Protein AF-A0A3N5SL35-F1 (afdb_monomer_lite)

Radius of gyration: 14.57 Å; chains: 1; bounding box: 32×32×32 Å

pLDDT: mean 89.93, std 13.13, range [34.66, 98.5]

Secondary structure (DSSP, 8-state):
------S---STT--SS--HHHHHHHHS-HHHHHHHHHHHHTT--SHHHHHHHHHHHHHHHHHH-HHHHHHHHH-HHHHHHHHHHHHHHHHHHHHHTTT-HHHHHTT-

Sequence (108 aa):
MIKKDFKYREIPYNYTSFSDREIILRYFDDETADIIESLRSQRVTGRSAKLLFEIYGDLFIIDRNPYIFNDYLEDFRKQRRLKRLHRARLDIIIKGANGNPLVLKLVE

Foldseek 3Di:
DPPPPPPDDLQPPPPDPDDPLNLCCVPHNPLLSVLLVVVVVVVLDDQLSSLVSPLSNVVVCCVPPVVNVVVCVVDVVVVVVNVVSNVVSLVVQVVSCPPVVSSVVNND

Structure (mmCIF, N/CA/C/O backbone):
data_AF-A0A3N5SL35-F1
#
_entry.id   AF-A0A3N5SL35-F1
#
loop_
_atom_site.group_PDB
_atom_site.id
_atom_site.type_symbol
_atom_site.label_atom_id
_atom_site.label_alt_id
_atom_site.label_comp_id
_atom_site.label_asym_id
_atom_site.label_entity_id
_atom_site.label_seq_id
_atom_site.pdbx_PDB_ins_code
_atom_site.Cartn_x
_atom_site.Cartn_y
_atom_site.Cartn_z
_atom_site.occupancy
_atom_site.B_iso_or_equiv
_atom_site.auth_seq_id
_atom_site.auth_comp_id
_atom_site.auth_asym_id
_atom_site.auth_atom_id
_atom_site.pdbx_PDB_model_num
ATOM 1 N N . MET A 1 1 ? -16.490 18.631 -5.682 1.00 34.66 1 MET A N 1
ATOM 2 C CA . MET A 1 1 ? -15.069 19.028 -5.794 1.00 34.66 1 MET A CA 1
ATOM 3 C C . MET A 1 1 ? -14.324 18.362 -4.647 1.00 34.66 1 MET A C 1
ATOM 5 O O . MET A 1 1 ? -14.511 18.771 -3.508 1.00 34.66 1 MET A O 1
ATOM 9 N N . ILE A 1 2 ? -13.601 17.269 -4.908 1.00 45.66 2 ILE A N 1
ATOM 10 C CA . ILE A 1 2 ? -12.854 16.554 -3.862 1.00 45.66 2 ILE A CA 1
ATOM 11 C C . ILE A 1 2 ? -11.709 17.477 -3.439 1.00 45.66 2 ILE A C 1
ATOM 13 O O . ILE A 1 2 ? -10.837 17.795 -4.249 1.00 45.66 2 ILE A O 1
ATOM 17 N N . LYS A 1 3 ? -11.748 17.984 -2.203 1.00 41.22 3 LYS A N 1
ATOM 18 C CA . LYS A 1 3 ? -10.628 18.742 -1.639 1.00 41.22 3 LYS A CA 1
ATOM 19 C C . LYS A 1 3 ? -9.425 17.801 -1.598 1.00 41.22 3 LYS A C 1
ATOM 21 O O . LYS A 1 3 ? -9.450 16.812 -0.875 1.00 41.22 3 LYS A O 1
ATOM 26 N N . LYS A 1 4 ? -8.379 18.100 -2.374 1.00 48.41 4 LYS A N 1
ATOM 27 C CA . LYS A 1 4 ? -7.071 17.464 -2.191 1.00 48.41 4 LYS A CA 1
ATOM 28 C C . LYS A 1 4 ? -6.508 17.943 -0.86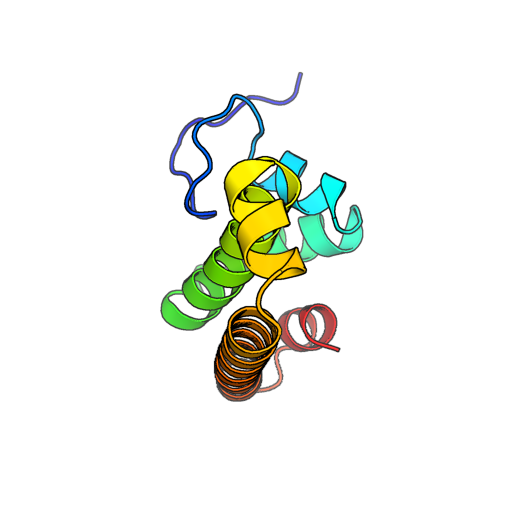0 1.00 48.41 4 LYS A C 1
ATOM 30 O O . LYS A 1 4 ? -5.882 18.998 -0.789 1.00 48.41 4 LYS A O 1
ATOM 35 N N . ASP A 1 5 ? -6.761 17.182 0.197 1.00 50.69 5 ASP A N 1
ATOM 36 C CA . ASP A 1 5 ? -6.040 17.347 1.448 1.00 50.69 5 ASP A CA 1
ATOM 37 C C . ASP A 1 5 ? -4.599 16.872 1.221 1.00 50.69 5 ASP A C 1
ATOM 39 O O . ASP A 1 5 ? -4.270 15.696 1.321 1.00 50.69 5 ASP A O 1
ATOM 43 N N . PHE A 1 6 ? -3.705 17.819 0.929 1.00 55.34 6 PHE A N 1
ATOM 44 C CA . PHE A 1 6 ? -2.250 17.627 1.029 1.00 55.34 6 PHE A CA 1
ATOM 45 C C . PHE A 1 6 ? -1.783 17.512 2.500 1.00 55.34 6 PHE A C 1
ATOM 47 O O . PHE A 1 6 ? -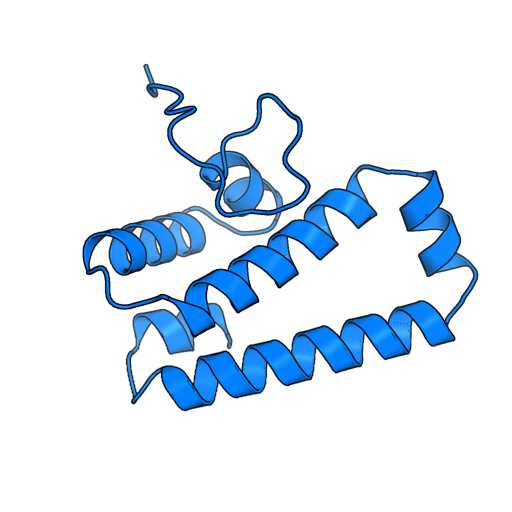0.586 17.507 2.788 1.00 55.34 6 PHE A O 1
ATOM 54 N N . LYS A 1 7 ? -2.729 17.443 3.446 1.00 61.44 7 LYS A N 1
ATOM 55 C CA . LYS A 1 7 ? -2.524 17.304 4.887 1.00 61.44 7 LYS A CA 1
ATOM 56 C C . LYS A 1 7 ? -2.094 15.865 5.199 1.00 61.44 7 LYS A C 1
ATOM 58 O O . LYS A 1 7 ? -2.929 15.005 5.427 1.00 61.44 7 LYS A O 1
ATOM 63 N N . TYR A 1 8 ? -0.778 15.657 5.228 1.00 68.94 8 TYR A N 1
ATOM 64 C CA . TYR A 1 8 ? -0.081 14.405 5.555 1.00 68.94 8 TYR A CA 1
ATOM 65 C C . TYR A 1 8 ? -0.328 13.230 4.591 1.00 68.94 8 TYR A C 1
ATOM 67 O O . TYR A 1 8 ? -1.441 12.755 4.396 1.00 68.94 8 TYR A O 1
ATOM 75 N N . ARG A 1 9 ? 0.768 12.739 4.004 1.00 86.94 9 ARG A N 1
ATOM 76 C CA . ARG A 1 9 ? 0.814 11.482 3.249 1.00 86.94 9 ARG A CA 1
ATOM 77 C C . ARG A 1 9 ? 1.169 10.356 4.202 1.00 86.94 9 ARG A C 1
ATOM 79 O O . ARG A 1 9 ? 2.163 10.470 4.917 1.00 86.94 9 ARG A O 1
ATOM 86 N N . GLU A 1 10 ? 0.384 9.293 4.196 1.00 91.38 10 GLU A N 1
ATOM 87 C CA . GLU A 1 10 ? 0.689 8.077 4.947 1.00 91.38 10 GLU A CA 1
ATOM 88 C C . GLU A 1 10 ? 1.304 7.010 4.039 1.00 91.38 10 GLU A C 1
ATOM 90 O O . GLU A 1 10 ? 2.182 6.273 4.487 1.00 91.38 10 GLU A O 1
ATOM 95 N N . ILE A 1 11 ? 0.929 6.985 2.752 1.00 94.69 11 ILE A N 1
ATOM 96 C CA . ILE A 1 11 ? 1.605 6.162 1.741 1.00 94.69 11 ILE A CA 1
ATOM 97 C C . ILE A 1 11 ? 2.995 6.760 1.445 1.00 94.69 11 ILE A C 1
ATOM 99 O O . ILE A 1 11 ? 3.090 7.886 0.939 1.00 94.69 11 ILE A O 1
ATOM 103 N N . PRO A 1 12 ? 4.094 6.035 1.735 1.00 94.88 12 PRO A N 1
ATOM 104 C CA . PRO A 1 12 ? 5.439 6.507 1.454 1.00 94.88 12 PRO A CA 1
ATOM 105 C C . PRO A 1 12 ? 5.704 6.547 -0.054 1.00 94.88 12 PRO A C 1
ATOM 107 O O . PRO A 1 12 ? 5.008 5.927 -0.855 1.00 94.88 12 PRO A O 1
ATOM 110 N N . TYR A 1 13 ? 6.729 7.307 -0.444 1.00 94.25 13 TYR A N 1
ATOM 111 C CA . TYR A 1 13 ? 7.129 7.515 -1.844 1.00 94.25 13 TYR A CA 1
ATOM 112 C C . TYR A 1 13 ? 6.057 8.174 -2.729 1.00 94.25 13 TYR A C 1
ATOM 114 O O . TYR A 1 13 ? 6.198 8.243 -3.954 1.00 94.25 13 TYR A O 1
ATOM 122 N N . ASN A 1 14 ? 5.002 8.726 -2.122 1.00 93.56 14 ASN A N 1
ATOM 123 C CA . ASN A 1 14 ? 4.005 9.510 -2.827 1.00 93.56 14 ASN A CA 1
ATOM 124 C C . ASN A 1 14 ? 4.465 10.959 -3.054 1.00 93.56 14 ASN A C 1
ATOM 126 O O . ASN A 1 14 ? 4.011 11.898 -2.401 1.00 93.56 14 ASN A O 1
ATOM 130 N N . TYR A 1 15 ? 5.356 11.138 -4.027 1.00 89.12 15 TYR A N 1
ATOM 131 C CA . TYR A 1 15 ? 5.845 12.451 -4.469 1.00 89.12 15 TYR A CA 1
ATOM 132 C C . TYR A 1 15 ? 5.016 13.036 -5.622 1.00 89.12 15 TYR A C 1
ATOM 134 O O . TYR A 1 15 ? 5.540 13.761 -6.465 1.00 89.12 15 TYR A O 1
ATOM 142 N N . THR A 1 16 ? 3.730 12.681 -5.714 1.00 90.06 16 THR A N 1
ATOM 143 C CA . THR A 1 16 ? 2.871 13.067 -6.844 1.00 90.06 16 THR A CA 1
ATOM 144 C C . THR A 1 16 ? 1.617 13.804 -6.432 1.00 90.06 16 THR A C 1
ATOM 146 O O . THR A 1 16 ? 1.316 13.984 -5.252 1.00 90.06 16 THR A O 1
ATOM 149 N N . SER A 1 17 ? 0.857 14.231 -7.440 1.00 91.50 17 SER A N 1
ATOM 150 C CA . SER A 1 17 ? -0.441 14.849 -7.239 1.00 91.50 17 SER A CA 1
ATOM 151 C C . SER A 1 17 ? -1.521 13.854 -6.798 1.00 91.50 17 SER A C 1
ATOM 153 O O . SER A 1 17 ? -2.560 14.326 -6.344 1.00 91.50 17 SER A O 1
ATOM 155 N N . PHE A 1 18 ? -1.314 12.532 -6.884 1.00 93.69 18 PHE A N 1
ATOM 156 C CA . PHE A 1 18 ? -2.293 11.545 -6.413 1.00 93.69 18 PHE A CA 1
ATOM 157 C C . PHE A 1 18 ? -2.432 11.590 -4.894 1.00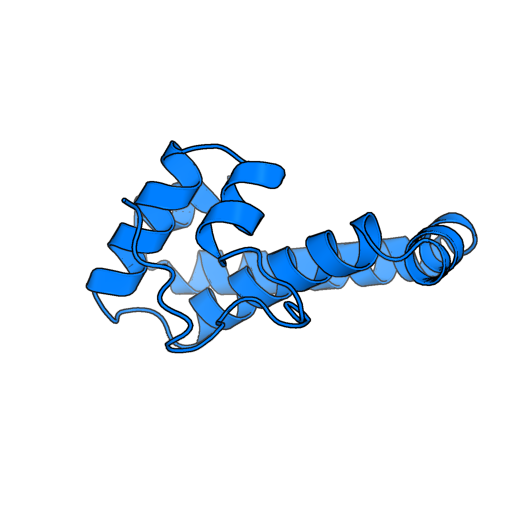 93.69 18 PHE A C 1
ATOM 159 O O . PHE A 1 18 ? -1.435 11.530 -4.182 1.00 93.69 18 PHE A O 1
ATOM 166 N N . SER A 1 19 ? -3.655 11.694 -4.387 1.00 94.12 19 SER A N 1
ATOM 167 C CA . SER A 1 19 ? -4.058 11.430 -3.002 1.00 94.12 19 SER A CA 1
ATOM 168 C C . SER A 1 19 ? -3.784 9.970 -2.626 1.00 94.12 19 SER A C 1
ATOM 170 O O . SER A 1 19 ? -3.687 9.109 -3.498 1.00 94.12 19 SER A O 1
ATOM 172 N N . ASP A 1 20 ? -3.668 9.672 -1.334 1.00 94.38 20 ASP A N 1
ATOM 173 C CA . ASP A 1 20 ? -3.496 8.282 -0.892 1.00 94.38 20 ASP A CA 1
ATOM 174 C C . ASP A 1 20 ? -4.729 7.440 -1.270 1.00 94.38 20 ASP A C 1
ATOM 176 O O . ASP A 1 20 ? -4.585 6.294 -1.684 1.00 94.38 20 ASP A O 1
ATOM 180 N N . ARG A 1 21 ? -5.926 8.053 -1.267 1.00 94.81 21 ARG A N 1
ATOM 181 C CA . ARG A 1 21 ? -7.163 7.453 -1.794 1.00 94.81 21 ARG A CA 1
ATOM 182 C C . ARG A 1 21 ? -7.060 7.137 -3.288 1.00 94.81 21 ARG A C 1
ATOM 184 O O . ARG A 1 21 ? -7.390 6.029 -3.686 1.00 94.81 21 ARG A O 1
ATOM 191 N N . GLU A 1 22 ? -6.574 8.069 -4.113 1.00 96.19 22 GLU A N 1
ATOM 192 C CA . GLU A 1 22 ? -6.363 7.827 -5.554 1.00 96.19 22 GLU A CA 1
ATOM 193 C C . GLU A 1 22 ? -5.353 6.694 -5.806 1.00 96.19 22 GLU A C 1
ATOM 195 O O . GLU A 1 22 ? -5.527 5.931 -6.753 1.00 96.19 22 GLU A O 1
ATOM 200 N N . ILE A 1 23 ? -4.322 6.550 -4.963 1.00 96.12 23 ILE A N 1
ATOM 201 C CA . ILE A 1 23 ? -3.386 5.418 -5.048 1.00 96.12 23 ILE A CA 1
ATOM 202 C C . ILE A 1 23 ? -4.084 4.104 -4.695 1.00 96.12 23 ILE A C 1
ATOM 204 O O . ILE A 1 23 ? -3.922 3.130 -5.423 1.00 96.12 23 ILE A O 1
ATOM 208 N N . ILE A 1 24 ? -4.864 4.066 -3.612 1.00 96.25 24 ILE A N 1
ATOM 209 C CA . ILE A 1 24 ? -5.606 2.861 -3.215 1.00 96.25 24 ILE A CA 1
ATOM 210 C C . ILE A 1 24 ? -6.558 2.437 -4.339 1.00 96.25 24 ILE A C 1
ATOM 212 O O . ILE A 1 24 ? -6.487 1.300 -4.790 1.00 96.25 24 ILE A O 1
ATOM 216 N N . LEU A 1 25 ? -7.356 3.363 -4.875 1.00 96.31 25 LEU A N 1
ATOM 217 C CA . LEU A 1 25 ? -8.281 3.090 -5.983 1.00 96.31 25 LEU A CA 1
ATOM 218 C C . LEU A 1 25 ? -7.600 2.616 -7.271 1.00 96.31 25 LEU A C 1
ATOM 220 O O . LEU A 1 25 ? -8.231 1.976 -8.103 1.00 96.31 25 LEU A O 1
ATOM 224 N N . ARG A 1 26 ? -6.326 2.958 -7.480 1.00 95.69 26 ARG A N 1
ATOM 225 C CA . ARG A 1 26 ? -5.576 2.510 -8.658 1.00 95.69 26 ARG A CA 1
ATOM 226 C C . ARG A 1 26 ? -5.265 1.013 -8.609 1.00 95.69 26 ARG A C 1
ATOM 228 O O . ARG A 1 26 ? -5.183 0.394 -9.666 1.00 95.69 26 ARG A O 1
ATOM 235 N N . TYR A 1 27 ? -5.031 0.466 -7.416 1.00 95.25 27 TYR A N 1
ATOM 236 C CA . TYR A 1 27 ? -4.608 -0.928 -7.224 1.00 95.25 27 TYR A CA 1
ATOM 237 C C . TYR A 1 27 ? -5.702 -1.828 -6.643 1.00 95.25 27 TYR A C 1
ATOM 239 O O . TYR A 1 27 ? -5.595 -3.046 -6.748 1.00 95.25 27 TYR A O 1
ATOM 247 N N . PHE A 1 28 ? -6.730 -1.234 -6.042 1.00 94.94 28 PHE A N 1
ATOM 248 C CA . PHE A 1 28 ? -7.833 -1.910 -5.366 1.00 94.94 28 PHE A CA 1
ATOM 249 C C . PHE A 1 28 ? -9.168 -1.298 -5.825 1.00 94.94 28 PHE A C 1
ATOM 251 O O . PHE A 1 28 ? -9.295 -0.880 -6.975 1.00 94.94 28 PHE A O 1
ATOM 258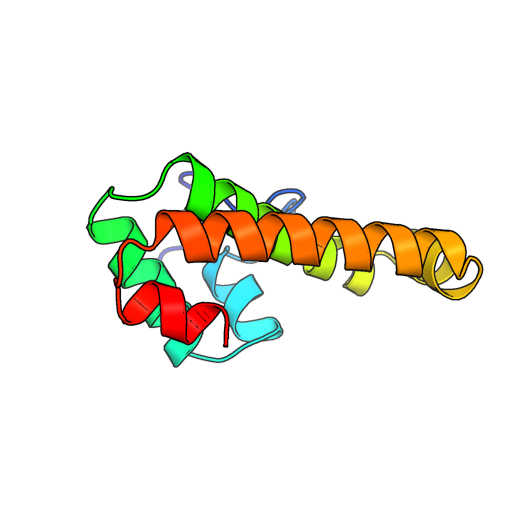 N N . ASP A 1 29 ? -10.163 -1.243 -4.944 1.00 95.44 29 ASP A N 1
ATOM 259 C CA . ASP A 1 29 ? -11.512 -0.749 -5.215 1.00 95.44 29 ASP A CA 1
ATOM 260 C C . ASP A 1 29 ? -11.973 0.314 -4.197 1.00 95.44 29 ASP A C 1
ATOM 262 O O . ASP A 1 29 ? -11.267 0.651 -3.237 1.00 95.44 29 ASP A O 1
ATOM 266 N N . ASP A 1 30 ? -13.162 0.882 -4.432 1.00 96.62 30 ASP A N 1
ATOM 267 C CA . ASP A 1 30 ? -13.779 1.858 -3.523 1.00 96.62 30 ASP A CA 1
ATOM 268 C C . ASP A 1 30 ? -14.044 1.260 -2.136 1.00 96.62 30 ASP A C 1
ATOM 270 O O . ASP A 1 30 ? -13.843 1.947 -1.138 1.00 96.62 30 ASP A O 1
ATOM 274 N N . GLU A 1 31 ? -14.405 -0.024 -2.048 1.00 95.94 31 GLU A N 1
ATOM 275 C CA . GLU A 1 31 ? -14.630 -0.684 -0.759 1.00 95.94 31 GLU A CA 1
ATOM 276 C C . GLU A 1 31 ? -13.357 -0.687 0.102 1.00 95.94 31 GLU A C 1
ATOM 278 O O . GLU A 1 31 ? -13.390 -0.308 1.274 1.00 95.94 31 GLU A O 1
ATOM 283 N N . THR A 1 32 ? -12.211 -1.030 -0.483 1.00 95.06 32 THR A N 1
ATOM 284 C CA . THR A 1 32 ? -10.903 -0.974 0.182 1.00 95.06 32 THR A CA 1
ATOM 285 C C . THR A 1 32 ? -10.584 0.444 0.656 1.00 95.06 32 THR A C 1
ATOM 287 O O . THR A 1 32 ? -10.123 0.641 1.786 1.00 95.06 32 THR A O 1
ATOM 290 N N . ALA A 1 33 ? -10.841 1.448 -0.187 1.00 94.62 33 ALA A N 1
ATOM 291 C CA . ALA A 1 33 ? -10.626 2.850 0.159 1.00 94.62 33 ALA A CA 1
ATOM 292 C C . ALA A 1 33 ? -11.502 3.293 1.344 1.00 94.62 33 ALA A C 1
ATOM 294 O O . ALA A 1 33 ? -10.997 3.920 2.281 1.00 94.62 33 ALA A O 1
ATOM 295 N N . ASP A 1 34 ? -12.778 2.915 1.342 1.00 94.94 34 ASP A N 1
ATOM 296 C CA . ASP A 1 34 ? -13.748 3.285 2.372 1.00 94.94 34 ASP A CA 1
ATOM 297 C C . ASP A 1 34 ? -13.467 2.578 3.709 1.00 94.94 34 ASP A C 1
ATOM 299 O O . ASP A 1 34 ? -13.592 3.182 4.783 1.00 94.94 34 ASP A O 1
ATOM 303 N N . ILE A 1 35 ? -13.009 1.320 3.671 1.00 94.00 35 ILE A N 1
ATOM 304 C CA . ILE A 1 35 ? -12.549 0.600 4.865 1.00 94.00 35 ILE A CA 1
ATOM 305 C C . ILE A 1 35 ? -11.343 1.316 5.490 1.00 94.00 35 ILE A C 1
ATOM 307 O O . ILE A 1 35 ? -11.310 1.533 6.705 1.00 94.00 35 ILE A O 1
ATOM 311 N N . ILE A 1 36 ? -10.359 1.721 4.681 1.00 92.25 36 ILE A N 1
ATOM 312 C CA . ILE A 1 36 ? -9.174 2.444 5.165 1.00 92.25 36 ILE A CA 1
ATOM 313 C C . ILE A 1 36 ? -9.571 3.784 5.787 1.00 92.25 36 ILE A C 1
ATOM 315 O O . ILE A 1 36 ? -9.090 4.125 6.869 1.00 92.25 36 ILE A O 1
ATOM 319 N N . GLU A 1 37 ? -10.464 4.538 5.150 1.00 91.38 37 GLU A N 1
ATOM 320 C CA . GLU A 1 37 ? -10.949 5.816 5.678 1.00 91.38 37 GLU A CA 1
ATOM 321 C C . GLU A 1 37 ? -11.714 5.634 7.002 1.00 91.38 37 GLU A C 1
ATOM 323 O O . GLU A 1 37 ? -11.472 6.364 7.971 1.00 91.38 37 GLU A O 1
ATOM 328 N N . SER A 1 38 ? -12.524 4.577 7.103 1.00 91.38 38 SER A N 1
ATOM 329 C CA . SER A 1 38 ? -13.210 4.190 8.341 1.00 91.38 38 SER A CA 1
ATOM 330 C C . SER A 1 38 ? -12.220 3.868 9.465 1.00 91.38 38 SER A C 1
ATOM 332 O O . SER A 1 38 ? -12.355 4.390 10.574 1.00 91.38 38 SER A O 1
ATOM 334 N N . LEU A 1 39 ? -11.179 3.076 9.190 1.00 89.62 39 LEU A N 1
ATOM 335 C CA . LEU A 1 39 ? -10.149 2.722 10.175 1.00 89.62 39 LEU A CA 1
ATOM 336 C C . LEU A 1 39 ? -9.335 3.944 10.634 1.00 89.62 39 LEU A C 1
ATOM 338 O O . LEU A 1 39 ? -9.036 4.075 11.825 1.00 89.62 39 LEU A O 1
ATOM 342 N N . ARG A 1 40 ? -9.031 4.880 9.724 1.00 86.69 40 ARG A N 1
ATOM 343 C CA . ARG A 1 40 ? -8.356 6.152 10.049 1.00 86.69 40 ARG A CA 1
ATOM 344 C C . ARG A 1 40 ? -9.199 7.016 10.984 1.00 86.69 40 ARG A C 1
ATOM 346 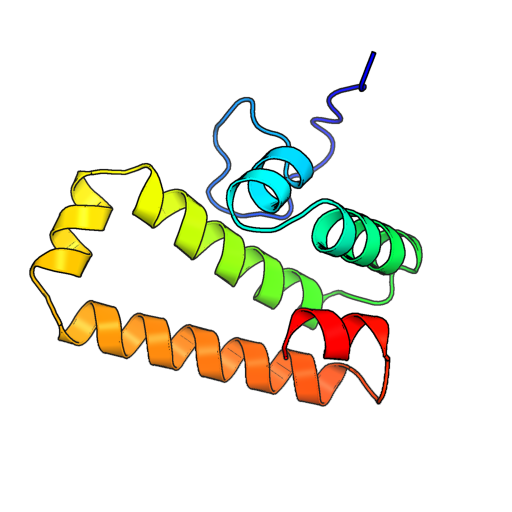O O . ARG A 1 40 ? -8.662 7.586 11.936 1.00 86.69 40 ARG A O 1
ATOM 353 N N . SER A 1 41 ? -10.516 7.073 10.764 1.00 85.56 41 SER A N 1
ATOM 354 C CA . SER A 1 41 ? -11.433 7.854 11.607 1.00 85.56 41 SER A CA 1
ATOM 355 C C . SER A 1 41 ? -11.438 7.392 13.071 1.00 85.56 41 SER A C 1
ATOM 357 O O . SER A 1 41 ? -11.584 8.204 13.984 1.00 85.56 41 SER A O 1
ATOM 359 N N . GLN A 1 42 ? -11.183 6.102 13.305 1.00 83.50 42 GLN A N 1
ATOM 360 C CA . GLN A 1 42 ? -11.171 5.498 14.635 1.00 83.50 42 GLN A CA 1
ATOM 361 C C . GLN A 1 42 ? -9.869 5.773 15.413 1.00 83.50 42 GLN A C 1
ATOM 363 O O . GLN A 1 42 ? -9.809 5.489 16.605 1.00 83.50 42 GLN A O 1
ATOM 368 N N . ARG A 1 43 ? -8.819 6.339 14.786 1.00 67.94 43 ARG A N 1
ATOM 369 C CA . ARG A 1 43 ? -7.483 6.582 15.391 1.00 67.94 43 ARG A CA 1
ATOM 370 C C . ARG A 1 43 ? -6.830 5.341 16.031 1.00 67.94 43 ARG A C 1
ATOM 372 O O . ARG A 1 43 ? -5.911 5.469 16.837 1.00 67.94 43 ARG A O 1
ATOM 379 N N . VAL A 1 44 ? -7.271 4.138 15.663 1.00 58.12 44 VAL A N 1
ATOM 380 C CA . VAL A 1 44 ? -6.860 2.867 16.292 1.00 58.12 44 VAL A CA 1
ATOM 381 C C . VAL A 1 44 ? -5.474 2.387 15.823 1.00 58.12 44 VAL A C 1
ATOM 383 O O . VAL A 1 44 ? -4.902 1.461 16.392 1.00 58.12 44 VAL A O 1
ATOM 386 N N . THR A 1 45 ? -4.864 3.005 14.812 1.00 62.41 45 THR A N 1
ATOM 387 C CA . THR A 1 45 ? -3.810 2.331 14.043 1.00 62.41 45 THR A CA 1
ATOM 388 C C . THR A 1 45 ? -2.529 3.153 13.910 1.00 62.41 45 THR A C 1
ATOM 390 O O . THR A 1 45 ? -2.384 3.952 12.995 1.00 62.41 45 THR A O 1
ATOM 393 N N . GLY A 1 46 ? -1.554 2.916 14.790 1.00 79.94 46 GLY A N 1
ATOM 394 C CA . GLY A 1 46 ? -0.189 3.428 14.605 1.00 79.94 46 GLY A CA 1
ATOM 395 C C . GLY A 1 46 ? 0.667 2.468 13.777 1.00 79.94 46 GLY A C 1
ATOM 396 O O . GLY A 1 46 ? 1.029 2.733 12.633 1.00 79.94 46 GLY A O 1
ATOM 397 N N . ARG A 1 47 ? 0.979 1.300 14.352 1.00 88.25 47 ARG A N 1
ATOM 398 C CA . ARG A 1 47 ? 1.904 0.335 13.739 1.00 88.25 47 ARG A CA 1
ATOM 399 C C . ARG A 1 47 ? 1.300 -0.403 12.543 1.00 88.25 47 ARG A C 1
ATOM 401 O O . ARG A 1 47 ? 1.940 -0.452 11.500 1.00 88.25 47 ARG A O 1
ATOM 408 N N . SER A 1 48 ? 0.093 -0.956 12.674 1.00 90.25 48 SER A N 1
ATOM 409 C CA . SER A 1 48 ? -0.529 -1.748 11.599 1.00 90.25 48 SER A CA 1
ATOM 410 C C . SER A 1 48 ? -0.850 -0.905 10.362 1.00 90.25 48 SER A C 1
ATOM 412 O O . SER A 1 48 ? -0.545 -1.334 9.255 1.00 90.25 48 SER A O 1
ATOM 414 N N . ALA A 1 49 ? -1.364 0.321 10.535 1.00 89.88 49 ALA A N 1
ATOM 415 C CA . ALA A 1 49 ? -1.599 1.227 9.406 1.00 89.88 49 ALA A CA 1
ATOM 416 C C . ALA A 1 49 ? -0.298 1.609 8.699 1.00 89.88 49 ALA A C 1
ATOM 418 O O . ALA A 1 49 ? -0.226 1.518 7.479 1.00 89.88 49 ALA A O 1
ATOM 419 N N . LYS A 1 50 ? 0.762 1.943 9.448 1.00 92.38 50 LYS A N 1
ATOM 420 C CA . LYS A 1 50 ? 2.071 2.226 8.847 1.00 92.38 50 LYS A CA 1
ATOM 421 C C . LYS A 1 50 ? 2.573 1.054 7.998 1.00 92.38 50 LYS A C 1
ATOM 423 O O . LYS A 1 50 ? 3.029 1.269 6.883 1.00 92.38 50 LYS A O 1
ATOM 428 N N . LEU A 1 51 ? 2.469 -0.178 8.501 1.00 95.31 51 LEU A N 1
ATOM 429 C CA . LEU A 1 51 ? 2.881 -1.368 7.751 1.00 95.31 51 LEU A CA 1
ATOM 430 C C . LEU A 1 51 ? 2.050 -1.581 6.481 1.00 95.31 51 LEU A C 1
ATOM 432 O O . LEU A 1 51 ? 2.614 -1.953 5.454 1.00 95.31 51 LEU A O 1
ATOM 436 N N . LEU A 1 52 ? 0.740 -1.332 6.542 1.00 94.44 52 LEU A N 1
ATOM 437 C CA . LEU A 1 52 ? -0.144 -1.430 5.382 1.00 94.44 52 LEU A CA 1
ATOM 438 C C . LEU A 1 52 ? 0.221 -0.381 4.325 1.00 94.44 52 LEU A C 1
ATOM 440 O O . LEU A 1 52 ? 0.403 -0.708 3.155 1.00 94.44 52 LEU A O 1
ATOM 444 N N . PHE A 1 53 ? 0.419 0.870 4.741 1.00 94.62 53 PHE A N 1
ATOM 445 C CA . PHE A 1 53 ? 0.810 1.937 3.829 1.00 94.62 53 PHE A CA 1
ATOM 446 C C . PHE A 1 53 ? 2.210 1.737 3.246 1.00 94.62 53 PHE A C 1
ATOM 448 O O . PHE A 1 53 ? 2.412 2.047 2.078 1.00 94.62 53 PHE A O 1
ATOM 455 N N . GLU A 1 54 ? 3.157 1.153 3.987 1.00 97.19 54 GLU A N 1
ATOM 456 C CA . GLU A 1 54 ? 4.448 0.729 3.429 1.00 97.19 54 GLU A CA 1
ATOM 457 C C . GLU A 1 54 ? 4.282 -0.298 2.298 1.00 97.19 54 GLU A C 1
ATOM 459 O O . GLU A 1 54 ? 4.973 -0.188 1.287 1.00 97.19 54 GLU A O 1
ATOM 464 N N . ILE A 1 55 ? 3.357 -1.260 2.424 1.00 97.31 55 ILE A N 1
ATOM 465 C CA . ILE A 1 55 ? 3.051 -2.214 1.341 1.00 97.31 55 ILE A CA 1
ATOM 466 C C . ILE A 1 55 ? 2.518 -1.466 0.114 1.00 97.31 55 ILE A C 1
ATOM 468 O O . ILE A 1 55 ? 3.015 -1.678 -0.990 1.00 97.31 55 ILE A O 1
ATOM 472 N N . TYR A 1 56 ? 1.556 -0.557 0.291 1.00 96.94 56 TYR A N 1
ATOM 473 C CA . TYR A 1 56 ? 1.011 0.229 -0.824 1.00 96.94 56 TYR A CA 1
ATOM 474 C C . TYR A 1 56 ? 2.055 1.144 -1.465 1.00 96.94 56 TYR A C 1
ATOM 476 O O . TYR A 1 56 ? 2.069 1.301 -2.684 1.00 96.94 56 TYR A O 1
ATOM 484 N N . GLY A 1 57 ? 2.960 1.709 -0.667 1.00 97.62 57 GLY A N 1
ATOM 485 C CA . GLY A 1 57 ? 4.080 2.505 -1.157 1.00 97.62 57 GLY A CA 1
ATOM 486 C C . GLY A 1 57 ? 5.052 1.680 -1.996 1.00 97.62 57 GLY A C 1
ATOM 487 O O . GLY A 1 57 ? 5.450 2.141 -3.064 1.00 97.62 57 GLY A O 1
ATOM 488 N N . ASP A 1 58 ? 5.382 0.458 -1.561 1.00 98.12 58 ASP A N 1
ATOM 489 C CA . ASP A 1 58 ? 6.211 -0.476 -2.333 1.00 98.12 58 ASP A CA 1
ATOM 490 C C . ASP A 1 58 ? 5.554 -0.810 -3.683 1.00 98.12 58 ASP A C 1
ATOM 492 O O . ASP A 1 58 ? 6.213 -0.739 -4.719 1.00 98.12 58 ASP A O 1
ATOM 496 N N . LEU A 1 59 ? 4.251 -1.119 -3.697 1.00 97.12 59 LEU A N 1
ATOM 497 C CA . LEU A 1 59 ? 3.509 -1.374 -4.940 1.00 97.12 59 LEU A CA 1
ATOM 498 C C . LEU A 1 59 ? 3.549 -0.155 -5.869 1.00 97.12 59 LEU A C 1
ATOM 500 O O . LEU A 1 59 ? 3.896 -0.274 -7.043 1.00 97.12 59 LEU A O 1
ATOM 504 N N . PHE A 1 60 ? 3.257 1.028 -5.329 1.00 97.56 60 PHE A N 1
ATOM 505 C CA . PHE A 1 60 ? 3.179 2.263 -6.100 1.00 97.56 60 PHE A CA 1
ATOM 506 C C . PHE A 1 60 ? 4.522 2.691 -6.697 1.00 97.56 60 PHE A C 1
ATOM 508 O O . PHE A 1 60 ? 4.573 3.134 -7.847 1.00 97.56 60 PHE A O 1
ATOM 515 N N . ILE A 1 61 ? 5.617 2.586 -5.937 1.00 97.56 61 ILE A N 1
ATOM 516 C CA . ILE A 1 61 ? 6.939 2.979 -6.434 1.00 97.56 61 ILE A CA 1
ATOM 517 C C . ILE A 1 61 ? 7.472 1.988 -7.471 1.00 97.56 61 ILE A C 1
ATOM 519 O O . ILE A 1 61 ? 8.079 2.421 -8.450 1.00 97.56 61 ILE A O 1
ATOM 523 N N . ILE A 1 62 ? 7.220 0.687 -7.286 1.00 97.56 62 ILE A N 1
ATOM 524 C CA . ILE A 1 62 ? 7.634 -0.353 -8.235 1.00 97.56 62 ILE A CA 1
ATOM 525 C C . ILE A 1 62 ? 6.862 -0.210 -9.548 1.00 97.56 62 ILE A C 1
ATOM 527 O O . ILE A 1 62 ? 7.483 -0.210 -10.603 1.00 97.56 62 ILE A O 1
ATOM 531 N N . ASP A 1 63 ? 5.540 -0.027 -9.498 1.00 96.62 63 ASP A N 1
ATOM 532 C CA . ASP A 1 63 ? 4.695 0.120 -10.694 1.00 96.62 63 ASP A CA 1
ATOM 533 C C . ASP A 1 63 ? 5.073 1.352 -11.532 1.00 96.62 63 ASP A C 1
ATOM 535 O O . ASP A 1 63 ? 5.073 1.314 -12.760 1.00 96.62 63 ASP A O 1
ATOM 539 N N . ARG A 1 64 ? 5.419 2.470 -10.881 1.00 96.44 64 ARG A N 1
ATOM 540 C CA . ARG A 1 64 ? 5.606 3.750 -11.585 1.00 96.44 64 ARG A CA 1
ATOM 541 C C . ARG A 1 64 ? 7.041 4.105 -11.935 1.00 96.44 64 ARG A C 1
ATOM 543 O O . ARG A 1 64 ? 7.246 5.063 -12.682 1.00 96.44 64 ARG A O 1
ATOM 550 N N . ASN A 1 65 ? 8.030 3.400 -11.396 1.00 97.12 65 ASN A N 1
ATOM 551 C CA . ASN A 1 65 ? 9.428 3.651 -11.714 1.00 97.12 65 ASN A CA 1
ATOM 552 C C . ASN A 1 65 ? 9.980 2.508 -12.581 1.00 97.12 65 ASN A C 1
ATOM 554 O O . ASN A 1 65 ? 10.283 1.447 -12.034 1.00 97.12 65 ASN A O 1
ATOM 558 N N . PRO A 1 66 ? 10.186 2.716 -13.898 1.00 97.25 66 PRO A N 1
ATOM 559 C CA . PRO A 1 66 ? 10.640 1.655 -14.796 1.00 97.25 66 PRO A CA 1
ATOM 560 C C . PRO A 1 66 ? 12.014 1.092 -14.413 1.00 97.25 66 PRO A C 1
ATOM 562 O O . PRO A 1 66 ? 12.274 -0.081 -14.651 1.00 97.25 66 PRO A O 1
ATOM 565 N N . TYR A 1 67 ? 12.880 1.882 -13.768 1.00 97.81 67 TYR A N 1
ATOM 566 C CA . TYR A 1 67 ? 14.173 1.392 -13.287 1.00 97.81 67 TYR A CA 1
ATOM 567 C C . TYR A 1 67 ? 14.014 0.432 -12.109 1.00 97.81 67 TYR A C 1
ATOM 569 O O . TYR A 1 67 ? 14.660 -0.608 -12.078 1.00 97.81 67 TYR A O 1
ATOM 577 N N . ILE A 1 68 ? 13.134 0.755 -11.156 1.00 97.44 68 ILE A N 1
ATOM 578 C CA . ILE A 1 68 ? 12.846 -0.130 -10.019 1.00 97.44 68 ILE A CA 1
ATOM 579 C C . ILE A 1 68 ? 12.105 -1.373 -10.511 1.00 97.44 68 ILE A C 1
ATOM 581 O O . ILE A 1 68 ? 12.448 -2.480 -10.109 1.00 97.44 68 ILE A O 1
ATOM 585 N N . PHE A 1 69 ? 11.126 -1.207 -11.401 1.00 97.75 69 PHE A N 1
ATOM 586 C CA . PHE A 1 69 ? 10.417 -2.325 -12.010 1.00 97.75 69 PHE A CA 1
ATOM 587 C C . PHE A 1 69 ? 11.385 -3.306 -12.681 1.00 97.75 69 PHE A C 1
ATOM 589 O O . PHE A 1 69 ? 11.367 -4.490 -12.351 1.00 97.75 69 PHE A O 1
ATOM 596 N N . ASN A 1 70 ? 12.270 -2.811 -13.555 1.00 97.94 70 ASN A N 1
ATOM 597 C CA . ASN A 1 70 ? 13.268 -3.639 -14.234 1.00 97.94 70 ASN A CA 1
ATOM 598 C C . ASN A 1 70 ? 14.226 -4.310 -13.242 1.00 97.94 70 ASN A C 1
ATOM 600 O O . ASN A 1 70 ? 14.498 -5.498 -13.368 1.00 97.94 70 ASN A O 1
ATOM 604 N N . ASP A 1 71 ? 14.657 -3.600 -12.199 1.00 97.31 71 ASP A N 1
ATOM 605 C CA . ASP A 1 71 ? 15.513 -4.161 -11.150 1.00 97.31 71 ASP A CA 1
ATOM 606 C C . ASP A 1 71 ? 14.850 -5.339 -10.404 1.00 97.31 71 ASP A C 1
ATOM 608 O O . ASP A 1 71 ? 15.501 -6.330 -10.066 1.00 97.31 71 ASP A O 1
ATOM 612 N N . TYR A 1 72 ? 13.534 -5.271 -10.173 1.00 97.38 72 TYR A N 1
ATOM 613 C CA . TYR A 1 72 ? 12.767 -6.398 -9.637 1.00 97.38 72 TYR A CA 1
ATOM 614 C C . TYR A 1 72 ? 12.503 -7.486 -10.682 1.00 97.38 72 TYR A C 1
ATOM 616 O O . TYR A 1 72 ? 12.466 -8.659 -10.313 1.00 97.38 72 TYR A O 1
ATOM 624 N N . LEU A 1 73 ? 12.325 -7.134 -11.956 1.00 96.56 73 LEU A N 1
ATOM 625 C CA . LEU A 1 73 ? 12.107 -8.084 -13.048 1.00 96.56 73 LEU A CA 1
ATOM 626 C C . LEU A 1 73 ? 13.344 -8.966 -13.287 1.00 96.56 73 LEU A C 1
ATOM 628 O O . LEU A 1 73 ? 13.203 -10.168 -13.502 1.00 96.56 73 LEU A O 1
ATOM 632 N N . GLU A 1 74 ? 14.541 -8.387 -13.190 1.00 97.31 74 GLU A N 1
ATOM 633 C CA . GLU A 1 74 ? 15.819 -9.052 -13.468 1.00 97.31 74 GLU A CA 1
ATOM 634 C C . GLU A 1 74 ? 16.358 -9.882 -12.284 1.00 97.31 74 GLU A C 1
ATOM 636 O O . GLU A 1 74 ? 17.090 -10.851 -12.495 1.00 97.31 74 GLU A O 1
ATOM 641 N N . ASP A 1 75 ? 15.982 -9.564 -11.036 1.00 97.25 75 ASP A N 1
ATOM 642 C CA . ASP A 1 75 ? 16.470 -10.259 -9.834 1.00 97.25 75 ASP A CA 1
ATOM 643 C C . ASP A 1 75 ? 15.347 -10.947 -9.032 1.00 97.25 75 ASP A C 1
ATOM 645 O O . ASP A 1 75 ? 14.698 -10.376 -8.144 1.00 97.25 75 ASP A O 1
ATOM 649 N N . PHE A 1 76 ? 15.191 -12.257 -9.251 1.00 96.56 76 PHE A N 1
ATOM 650 C CA . PHE A 1 76 ? 14.238 -13.097 -8.514 1.00 96.56 76 PHE A CA 1
ATOM 651 C C . PHE A 1 76 ? 14.452 -13.086 -6.986 1.00 96.56 76 PHE A C 1
ATOM 653 O O . PHE A 1 76 ? 13.519 -13.337 -6.213 1.00 96.56 76 PHE A O 1
ATOM 660 N N . ARG A 1 77 ? 15.672 -12.805 -6.505 1.00 98.06 77 ARG A N 1
ATOM 661 C CA . ARG A 1 77 ? 15.971 -12.734 -5.067 1.00 98.06 77 ARG A CA 1
ATOM 662 C C . ARG A 1 77 ? 15.355 -11.479 -4.462 1.00 98.06 77 ARG A C 1
ATOM 664 O O . ARG A 1 77 ? 14.845 -11.556 -3.339 1.00 98.06 77 ARG A O 1
ATOM 671 N N . LYS A 1 78 ? 15.332 -10.357 -5.195 1.00 97.62 78 LYS A N 1
ATOM 672 C CA . LYS A 1 78 ? 14.627 -9.131 -4.781 1.00 97.62 78 LYS A CA 1
ATOM 673 C C . LYS A 1 78 ? 13.128 -9.371 -4.690 1.00 97.62 78 LYS A C 1
ATOM 675 O O . LYS A 1 78 ? 12.550 -9.069 -3.646 1.00 97.62 78 LYS A O 1
ATOM 680 N N . GLN A 1 79 ? 12.529 -10.026 -5.688 1.00 97.69 79 GLN A N 1
ATOM 681 C CA . GLN A 1 79 ? 11.110 -10.412 -5.649 1.00 97.69 79 GLN A CA 1
ATOM 682 C C . GLN A 1 79 ? 10.794 -11.282 -4.424 1.00 97.69 79 GLN A C 1
ATOM 684 O O . GLN A 1 79 ? 9.862 -11.005 -3.666 1.00 97.69 79 GLN A O 1
ATOM 689 N N . ARG A 1 80 ? 11.613 -12.314 -4.166 1.00 98.12 80 ARG A N 1
ATOM 690 C CA . ARG A 1 80 ? 11.435 -13.203 -3.008 1.00 98.12 80 ARG A CA 1
ATOM 691 C C . ARG A 1 80 ? 11.569 -12.452 -1.684 1.00 98.12 80 ARG A C 1
ATOM 693 O O . ARG A 1 80 ? 10.806 -12.721 -0.754 1.00 98.12 80 ARG A O 1
ATOM 700 N N . ARG A 1 81 ? 12.527 -11.526 -1.583 1.00 98.38 81 ARG A N 1
ATOM 701 C CA . ARG A 1 81 ? 12.735 -10.702 -0.386 1.00 98.38 81 ARG A CA 1
ATOM 702 C C . ARG A 1 81 ? 11.551 -9.771 -0.140 1.00 98.38 81 ARG A C 1
ATOM 704 O O . ARG A 1 81 ? 11.072 -9.731 0.990 1.00 98.38 81 ARG A O 1
ATOM 711 N N . LEU A 1 82 ? 11.054 -9.095 -1.174 1.00 98.25 82 LEU A N 1
ATOM 712 C CA . LEU A 1 82 ? 9.881 -8.224 -1.081 1.00 98.25 82 LEU A CA 1
ATOM 713 C C . LEU A 1 82 ? 8.639 -9.014 -0.665 1.00 98.25 82 LEU A C 1
ATOM 715 O O . LEU A 1 82 ? 7.988 -8.662 0.313 1.00 98.25 82 LEU A O 1
ATOM 719 N N . LYS A 1 83 ? 8.379 -10.157 -1.310 1.00 98.06 83 LYS A N 1
ATOM 720 C CA . LYS A 1 83 ? 7.263 -11.041 -0.946 1.00 98.06 83 LYS A CA 1
ATOM 721 C C . LYS A 1 83 ? 7.348 -11.511 0.507 1.00 98.06 83 LYS A C 1
ATOM 723 O O . LYS A 1 83 ? 6.339 -11.555 1.205 1.00 98.06 83 LYS A O 1
ATOM 728 N N . ARG A 1 84 ? 8.548 -11.864 0.986 1.00 98.50 84 ARG A N 1
ATOM 729 C CA . ARG A 1 84 ? 8.766 -12.245 2.391 1.00 98.50 84 ARG A CA 1
ATOM 730 C C . ARG A 1 84 ? 8.514 -11.073 3.340 1.00 98.50 84 ARG A C 1
ATOM 732 O O . ARG A 1 84 ? 7.915 -11.282 4.390 1.00 98.50 84 ARG A O 1
ATOM 739 N N . LEU A 1 85 ? 8.960 -9.872 2.977 1.00 98.50 85 LEU A N 1
ATOM 740 C CA . LEU A 1 85 ? 8.730 -8.657 3.754 1.00 98.50 85 LEU A CA 1
ATOM 741 C C . LEU A 1 85 ? 7.233 -8.337 3.850 1.00 98.50 85 LEU A C 1
ATOM 743 O O . LEU A 1 85 ? 6.730 -8.150 4.952 1.00 98.50 85 LEU A O 1
ATOM 747 N N . HIS A 1 86 ? 6.513 -8.342 2.725 1.00 97.94 86 HIS A N 1
ATOM 748 C CA . HIS A 1 86 ? 5.067 -8.097 2.686 1.00 97.94 86 HIS A CA 1
ATOM 749 C C . HIS A 1 86 ? 4.293 -9.118 3.518 1.00 97.94 86 HIS A C 1
ATOM 751 O O . HIS A 1 86 ? 3.477 -8.719 4.339 1.00 97.94 86 HIS A O 1
ATOM 757 N N . ARG A 1 87 ? 4.625 -10.413 3.416 1.00 97.81 87 ARG A N 1
ATOM 758 C CA . ARG A 1 87 ? 4.039 -11.455 4.281 1.00 97.81 87 ARG A CA 1
ATOM 759 C C . ARG A 1 87 ? 4.261 -11.175 5.766 1.00 97.81 87 ARG A C 1
ATOM 761 O O . ARG A 1 87 ? 3.309 -11.184 6.531 1.00 97.81 87 ARG A O 1
ATOM 768 N N . ALA A 1 88 ? 5.492 -10.854 6.166 1.00 97.88 88 ALA A N 1
ATOM 769 C CA . ALA A 1 88 ? 5.792 -10.550 7.564 1.00 97.88 88 ALA A CA 1
ATOM 770 C C . ALA A 1 88 ? 5.031 -9.312 8.078 1.00 97.88 88 ALA A C 1
ATOM 772 O O . ALA A 1 88 ? 4.620 -9.278 9.236 1.00 97.88 88 ALA A O 1
ATOM 773 N N . ARG A 1 89 ? 4.832 -8.293 7.230 1.00 97.00 89 ARG A N 1
ATOM 774 C CA . ARG A 1 89 ? 4.018 -7.115 7.562 1.00 97.00 89 ARG A CA 1
ATOM 775 C C . ARG A 1 89 ? 2.542 -7.481 7.731 1.00 97.00 89 ARG A C 1
ATOM 777 O O . ARG A 1 89 ? 1.953 -7.091 8.736 1.00 97.00 89 ARG A O 1
ATOM 784 N N . LEU A 1 90 ? 1.980 -8.257 6.803 1.00 96.06 90 LEU A N 1
ATOM 785 C CA . LEU A 1 90 ? 0.600 -8.747 6.876 1.00 96.06 90 LEU A CA 1
ATOM 786 C C . LEU A 1 90 ? 0.366 -9.590 8.135 1.00 96.06 90 LEU A C 1
ATOM 788 O O . LEU A 1 90 ? -0.596 -9.339 8.852 1.00 96.06 90 LEU A O 1
ATOM 792 N N . ASP A 1 91 ? 1.291 -10.487 8.489 1.00 95.44 91 ASP A N 1
ATOM 793 C CA . ASP A 1 91 ? 1.200 -11.287 9.719 1.00 95.44 91 ASP A CA 1
ATOM 794 C C . ASP A 1 91 ? 1.104 -10.411 10.979 1.00 95.44 91 ASP A C 1
ATOM 796 O O . ASP A 1 91 ? 0.373 -10.729 11.919 1.00 95.44 91 ASP A O 1
ATOM 800 N N . ILE A 1 92 ? 1.849 -9.300 11.022 1.00 94.56 92 ILE A N 1
ATOM 801 C CA . ILE A 1 92 ? 1.790 -8.343 12.136 1.00 94.56 92 ILE A CA 1
ATOM 802 C C . ILE A 1 92 ? 0.448 -7.604 12.142 1.00 94.56 92 ILE A C 1
ATOM 804 O O . ILE A 1 92 ? -0.126 -7.416 13.214 1.00 94.56 92 ILE A O 1
ATOM 808 N N . ILE A 1 93 ? -0.053 -7.196 10.972 1.00 93.44 93 ILE A N 1
ATOM 809 C CA . ILE A 1 93 ? -1.349 -6.517 10.836 1.00 93.44 93 ILE A CA 1
ATOM 810 C C . ILE A 1 93 ? -2.478 -7.434 11.318 1.00 93.44 93 ILE A C 1
ATOM 812 O O . ILE A 1 93 ? -3.262 -7.015 12.167 1.00 93.44 93 ILE A O 1
ATOM 816 N N . ILE A 1 94 ? -2.503 -8.690 10.861 1.00 92.94 94 ILE A N 1
ATOM 817 C CA . ILE A 1 94 ? -3.488 -9.708 11.252 1.00 92.94 94 ILE A CA 1
ATOM 818 C C . ILE A 1 94 ? -3.447 -9.948 12.764 1.00 92.94 94 ILE A C 1
ATOM 820 O O . ILE A 1 94 ? -4.47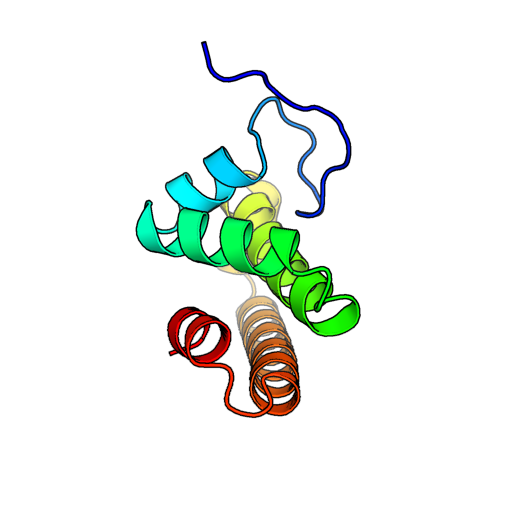7 -9.888 13.430 1.00 92.94 94 ILE A O 1
ATOM 824 N N . LYS A 1 95 ? -2.255 -10.154 13.342 1.00 91.88 95 LYS A N 1
ATOM 825 C CA . LYS A 1 95 ? -2.102 -10.340 14.798 1.00 91.88 95 LYS A CA 1
ATOM 826 C C . LYS A 1 95 ? -2.564 -9.123 15.595 1.00 91.88 95 LYS A C 1
ATOM 828 O O . LYS A 1 95 ? -3.132 -9.279 16.668 1.00 91.88 95 LYS A O 1
ATOM 833 N N . GLY A 1 96 ? -2.316 -7.921 15.077 1.00 89.38 96 GLY A N 1
ATOM 834 C CA . GLY A 1 96 ? -2.744 -6.667 15.693 1.00 89.38 96 GLY A CA 1
ATOM 835 C C . GLY A 1 96 ? -4.218 -6.323 15.465 1.00 89.38 96 GLY A C 1
ATOM 836 O O . GLY A 1 96 ? -4.701 -5.375 16.078 1.00 89.38 96 GLY A O 1
ATOM 837 N N . ALA A 1 97 ? -4.932 -7.057 14.604 1.00 88.94 97 ALA A N 1
ATOM 838 C CA . ALA A 1 97 ? -6.329 -6.782 14.282 1.00 88.94 97 ALA A CA 1
ATOM 839 C C . ALA A 1 97 ? -7.266 -7.041 15.468 1.00 88.94 97 ALA A C 1
ATOM 841 O O . ALA A 1 97 ? -8.334 -6.441 15.523 1.00 88.94 97 ALA A O 1
ATOM 842 N N . ASN A 1 98 ? -6.893 -7.926 16.404 1.00 85.56 98 ASN A N 1
ATOM 843 C CA . ASN A 1 98 ? -7.716 -8.312 17.560 1.00 85.56 98 ASN A CA 1
ATOM 844 C C . ASN A 1 98 ? -9.167 -8.681 17.179 1.00 85.56 98 ASN A C 1
ATOM 846 O O . ASN A 1 98 ? -10.110 -8.331 17.883 1.00 85.56 98 ASN A O 1
ATOM 850 N N . GLY A 1 99 ? -9.352 -9.355 16.039 1.00 85.06 99 GLY A N 1
ATOM 851 C CA . GLY A 1 99 ? -10.675 -9.734 15.534 1.00 85.06 99 GLY A CA 1
ATOM 852 C C . GLY A 1 99 ? -11.469 -8.600 14.875 1.00 85.06 99 GLY A C 1
ATOM 853 O O . GLY A 1 99 ? -12.652 -8.782 14.610 1.00 85.06 99 GLY A O 1
ATOM 854 N N . ASN A 1 100 ? -10.857 -7.442 14.596 1.00 89.94 100 ASN A N 1
ATOM 855 C CA . ASN A 1 100 ? -11.516 -6.365 13.862 1.00 89.94 100 ASN A CA 1
ATOM 856 C C . ASN A 1 100 ? -11.856 -6.831 12.428 1.00 89.94 100 ASN A C 1
ATOM 858 O O . ASN A 1 100 ? -10.935 -7.048 11.633 1.00 89.94 100 ASN A O 1
ATOM 862 N N . PRO A 1 101 ? -13.149 -6.943 12.069 1.00 91.69 101 PRO A N 1
ATOM 863 C CA . PRO A 1 101 ? -13.569 -7.514 10.791 1.00 91.69 101 PRO A CA 1
ATOM 864 C C . PRO A 1 101 ? -13.133 -6.665 9.593 1.00 91.69 101 PRO A C 1
ATOM 866 O O . PRO A 1 101 ? -12.871 -7.207 8.526 1.00 91.69 101 PRO A O 1
ATOM 869 N N . LEU A 1 102 ? -12.993 -5.348 9.771 1.00 91.94 102 LEU A N 1
ATOM 870 C CA . LEU A 1 102 ? -12.535 -4.446 8.716 1.00 91.94 102 LEU A CA 1
ATOM 871 C C . LEU A 1 102 ? -11.063 -4.682 8.374 1.00 91.94 102 LEU A C 1
ATOM 873 O O . LEU A 1 102 ? -10.690 -4.693 7.208 1.00 91.94 102 LEU A O 1
ATOM 877 N N . VAL A 1 103 ? -10.225 -4.893 9.393 1.00 91.31 103 VAL A N 1
ATOM 878 C CA . VAL A 1 103 ? -8.800 -5.177 9.180 1.00 91.31 103 VAL A CA 1
ATOM 879 C C . VAL A 1 103 ? -8.621 -6.548 8.543 1.00 91.31 103 VAL A C 1
ATOM 881 O O . VAL A 1 103 ? -7.805 -6.673 7.641 1.00 91.31 103 VAL A O 1
ATOM 884 N N . LEU A 1 104 ? -9.384 -7.552 8.985 1.00 91.12 104 LEU A N 1
ATOM 885 C CA . LEU A 1 104 ? -9.340 -8.897 8.406 1.00 91.12 104 LEU A CA 1
ATOM 886 C C . LEU A 1 104 ? -9.762 -8.888 6.933 1.00 91.12 104 LEU A C 1
ATOM 888 O O . LEU A 1 104 ? -9.060 -9.450 6.105 1.00 91.12 104 LEU A O 1
ATOM 892 N N . LYS A 1 105 ? -10.819 -8.146 6.592 1.00 92.56 105 LYS A N 1
ATOM 893 C CA . LYS A 1 105 ? -11.265 -7.989 5.205 1.00 92.56 105 LYS A CA 1
ATOM 894 C C . LYS A 1 105 ? -10.212 -7.347 4.285 1.00 92.56 105 LYS A C 1
ATOM 896 O O . LYS A 1 105 ? -10.195 -7.639 3.100 1.00 92.56 105 LYS A O 1
ATOM 901 N N . LEU A 1 106 ? -9.328 -6.490 4.809 1.00 90.44 106 LEU A N 1
ATOM 902 C CA . LEU A 1 106 ? -8.244 -5.875 4.023 1.00 90.44 106 LEU A CA 1
ATOM 903 C C . LEU A 1 106 ? -7.068 -6.817 3.720 1.00 90.44 106 LEU A C 1
ATOM 905 O O . LEU A 1 106 ? -6.219 -6.471 2.900 1.00 90.44 106 LEU A O 1
ATOM 909 N N . VAL A 1 107 ? -6.941 -7.929 4.445 1.00 88.25 107 VAL A N 1
ATOM 910 C CA . VAL A 1 107 ? -5.744 -8.791 4.419 1.00 88.25 107 VAL A CA 1
ATOM 911 C C . VAL A 1 107 ? -6.034 -10.244 4.030 1.00 88.25 107 VAL A C 1
ATOM 913 O O . VAL A 1 107 ? -5.089 -11.034 3.982 1.00 88.25 107 VAL A O 1
ATOM 916 N N . GLU A 1 108 ? -7.300 -10.585 3.777 1.00 79.69 108 GLU A N 1
ATOM 917 C CA . GLU A 1 108 ? -7.732 -11.830 3.115 1.00 79.69 108 GLU A CA 1
ATOM 918 C C . GLU A 1 108 ? -7.409 -11.811 1.614 1.00 79.69 108 GLU A C 1
ATOM 920 O O . GLU A 1 108 ? -6.930 -12.861 1.119 1.00 79.69 108 GLU A O 1
#